Protein AF-A0A527YQ30-F1 (afdb_monomer_lite)

Foldseek 3Di:
DPDDPFDWDWDDDPPDIDIDGDPVCVVVVLVVVVVVCVVVVPPDDDDDCPVVDDDDDQDDPCSVVVVVVPD

Sequence (71 aa):
EGMVRADLTVIRMADRCRVIDGADAGPRDFHYMRRTAEDKGFDVAITDVTEKYVTVGIWGPNARATLSKVV

Radius of gyration: 15.98 Å; chains: 1; bounding box: 29×31×41 Å

Secondary structure (DSSP, 8-state):
--------EEEE-SS-EEEE--TTTHHHHHHHHHHHHHHHT--------GGG-------STTHHHHHTTT-

Structure (mmCIF, N/CA/C/O backbone):
data_AF-A0A527YQ30-F1
#
_entry.id   AF-A0A527YQ30-F1
#
loop_
_atom_site.group_PDB
_atom_site.id
_atom_site.type_symbol
_atom_site.label_atom_id
_atom_site.label_alt_id
_atom_site.label_comp_id
_atom_site.label_asym_id
_atom_site.label_entity_id
_atom_site.label_seq_id
_atom_site.pdbx_PDB_ins_code
_atom_site.Cartn_x
_atom_site.Cartn_y
_atom_site.Cartn_z
_atom_site.occupancy
_atom_site.B_iso_or_equiv
_atom_site.auth_seq_id
_atom_site.auth_comp_id
_atom_site.auth_asym_id
_atom_site.auth_atom_id
_atom_site.pdbx_PDB_model_num
ATOM 1 N N . GLU A 1 1 ? -8.639 19.321 13.821 1.00 78.19 1 GLU A N 1
ATOM 2 C CA . GLU A 1 1 ? -7.669 20.312 13.305 1.00 78.19 1 GLU A CA 1
ATOM 3 C C . GLU A 1 1 ? -7.397 20.219 11.799 1.00 78.19 1 GLU A C 1
ATOM 5 O O . GLU A 1 1 ? -6.714 21.084 11.287 1.00 78.19 1 GLU A O 1
ATOM 10 N N . GLY A 1 2 ? -7.948 19.249 11.048 1.00 91.06 2 GLY A N 1
ATOM 11 C CA . GLY A 1 2 ? -7.883 19.284 9.572 1.00 91.06 2 GLY A CA 1
ATOM 12 C C . GLY A 1 2 ? -6.489 19.097 8.949 1.00 91.06 2 GLY A C 1
ATOM 13 O O . GLY A 1 2 ? -6.337 19.309 7.754 1.00 91.06 2 GLY A O 1
ATOM 14 N N . MET A 1 3 ? -5.488 18.699 9.739 1.00 94.69 3 MET A N 1
ATOM 15 C CA . MET A 1 3 ? -4.109 18.493 9.285 1.00 94.69 3 MET A CA 1
ATOM 16 C C . MET A 1 3 ? -3.943 17.203 8.469 1.00 94.69 3 MET A C 1
ATOM 18 O O . MET A 1 3 ? -4.689 16.237 8.659 1.00 94.69 3 MET A O 1
ATOM 22 N N . VAL A 1 4 ? -2.909 17.163 7.623 1.00 93.06 4 VAL A N 1
ATOM 23 C CA . VAL A 1 4 ? -2.475 15.940 6.930 1.00 93.06 4 VAL A CA 1
ATOM 24 C C . VAL A 1 4 ? -1.805 15.011 7.942 1.00 93.06 4 VAL A C 1
ATOM 26 O O . VAL A 1 4 ? -0.809 15.379 8.558 1.00 93.06 4 VAL A O 1
ATOM 29 N N . ARG A 1 5 ? -2.377 13.819 8.137 1.00 90.31 5 ARG A N 1
ATOM 30 C CA . ARG A 1 5 ? -1.845 12.797 9.057 1.00 90.31 5 ARG A CA 1
ATOM 31 C C . ARG A 1 5 ? -1.024 11.727 8.344 1.00 90.31 5 ARG A C 1
ATOM 33 O O . ARG A 1 5 ? -0.042 11.264 8.908 1.00 90.31 5 ARG A O 1
ATOM 40 N N . ALA A 1 6 ? -1.443 11.366 7.136 1.00 94.25 6 ALA A N 1
ATOM 41 C CA . ALA A 1 6 ? -0.844 10.329 6.312 1.00 94.25 6 ALA A CA 1
ATOM 42 C C . ALA A 1 6 ? -1.133 10.621 4.836 1.00 94.25 6 ALA A C 1
ATOM 44 O O . ALA A 1 6 ? -2.194 11.171 4.511 1.00 94.25 6 ALA A O 1
ATOM 45 N N . ASP A 1 7 ? -0.221 10.221 3.961 1.00 94.00 7 ASP A N 1
ATOM 46 C CA . ASP A 1 7 ? -0.451 10.075 2.532 1.00 94.00 7 ASP A CA 1
ATOM 47 C C . ASP A 1 7 ? -0.453 8.586 2.185 1.00 94.00 7 ASP A C 1
ATOM 49 O O . ASP A 1 7 ? 0.448 7.839 2.540 1.00 94.00 7 ASP A O 1
ATOM 53 N N . LEU A 1 8 ? -1.518 8.134 1.529 1.00 96.19 8 LEU A N 1
ATOM 54 C CA . LEU A 1 8 ? -1.735 6.718 1.257 1.00 96.19 8 LEU A CA 1
ATOM 55 C C . LEU A 1 8 ? -2.083 6.539 -0.213 1.00 96.19 8 LEU A C 1
ATOM 57 O O . LEU A 1 8 ? -2.905 7.274 -0.765 1.00 96.19 8 LEU A O 1
ATOM 61 N N . THR A 1 9 ? -1.527 5.502 -0.832 1.00 97.50 9 THR A N 1
ATOM 62 C CA . THR A 1 9 ? -2.020 5.028 -2.128 1.00 97.50 9 THR A CA 1
ATOM 63 C C . THR A 1 9 ? -3.056 3.937 -1.890 1.00 97.50 9 THR A C 1
ATOM 65 O 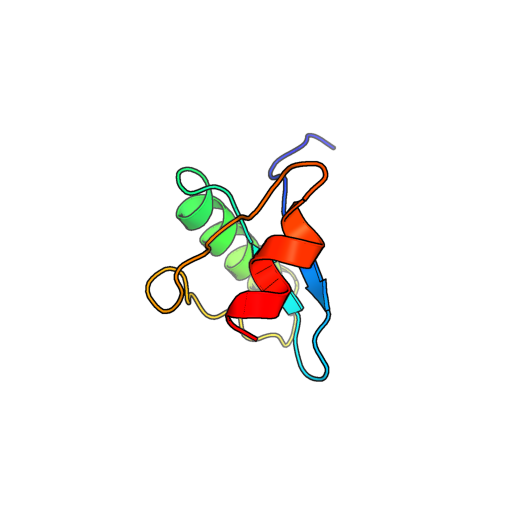O . THR A 1 9 ? -2.760 2.916 -1.272 1.00 97.50 9 THR A O 1
ATOM 68 N N . VAL A 1 10 ? -4.277 4.123 -2.398 1.00 97.75 10 VAL A N 1
ATOM 69 C CA . VAL A 1 10 ? -5.365 3.145 -2.250 1.00 97.75 10 VAL A CA 1
ATOM 70 C C . VAL A 1 10 ? -5.697 2.513 -3.596 1.00 97.75 10 VAL A C 1
ATOM 72 O O . VAL A 1 10 ? -6.158 3.182 -4.518 1.00 97.75 10 VAL A O 1
ATOM 75 N N . ILE A 1 11 ? -5.506 1.199 -3.697 1.00 98.12 11 ILE A N 1
ATOM 76 C CA . ILE A 1 11 ? -5.907 0.399 -4.856 1.00 98.12 11 ILE A CA 1
ATOM 77 C C . ILE A 1 11 ? -7.259 -0.247 -4.555 1.00 98.12 11 ILE A C 1
ATOM 79 O O . ILE A 1 11 ? -7.373 -1.068 -3.641 1.00 98.12 11 ILE A O 1
ATOM 83 N N . ARG A 1 12 ? -8.277 0.076 -5.355 1.00 98.12 12 ARG A N 1
ATOM 84 C CA . ARG A 1 12 ? -9.573 -0.610 -5.314 1.00 98.12 12 ARG A CA 1
ATOM 85 C C . ARG A 1 12 ? -9.468 -1.959 -6.025 1.00 98.12 12 ARG A C 1
ATOM 87 O O . ARG A 1 12 ? -9.195 -2.007 -7.221 1.00 98.12 12 ARG A O 1
ATOM 94 N N . MET A 1 13 ? -9.698 -3.042 -5.292 1.00 97.44 13 MET A N 1
ATOM 95 C CA . MET A 1 13 ? -9.837 -4.397 -5.829 1.00 97.44 13 MET A CA 1
ATOM 96 C C . MET A 1 13 ? -11.323 -4.773 -5.909 1.00 97.44 13 MET A C 1
ATOM 98 O O . MET A 1 13 ? -12.193 -3.967 -5.579 1.00 97.44 13 MET A O 1
ATOM 102 N N . ALA A 1 14 ? -11.627 -5.982 -6.384 1.00 97.94 14 ALA A N 1
ATOM 103 C CA . ALA A 1 14 ? -13.009 -6.439 -6.527 1.00 97.94 14 ALA A CA 1
ATOM 104 C C . ALA A 1 14 ? -13.737 -6.567 -5.173 1.00 97.94 14 ALA A C 1
ATOM 106 O O . ALA A 1 14 ? -14.912 -6.230 -5.078 1.00 97.94 14 ALA A O 1
ATOM 107 N N . ASP A 1 15 ? -13.025 -7.023 -4.141 1.00 96.62 15 ASP A N 1
ATOM 108 C CA . ASP A 1 15 ? -13.551 -7.412 -2.826 1.00 96.62 15 ASP A CA 1
ATOM 109 C C . ASP A 1 15 ? -13.002 -6.570 -1.661 1.00 96.62 15 ASP A C 1
ATOM 111 O O . ASP A 1 15 ? -13.490 -6.670 -0.539 1.00 96.62 15 ASP A O 1
ATOM 115 N N . ARG A 1 16 ? -11.967 -5.757 -1.902 1.00 97.25 16 ARG A N 1
ATOM 116 C CA . ARG A 1 16 ? -11.255 -5.009 -0.856 1.00 97.25 16 ARG A CA 1
ATOM 117 C C . ARG A 1 16 ? -10.551 -3.771 -1.394 1.00 97.25 16 ARG A C 1
ATOM 119 O O . ARG A 1 16 ? -10.376 -3.600 -2.600 1.00 97.25 16 ARG A O 1
ATOM 126 N N . CYS A 1 17 ? -10.045 -2.956 -0.481 1.00 98.00 17 CYS A N 1
ATOM 127 C CA . CYS A 1 17 ? -9.031 -1.954 -0.784 1.00 98.00 17 CYS A CA 1
ATOM 128 C C . CYS A 1 17 ? -7.661 -2.458 -0.322 1.00 98.00 17 CYS A C 1
ATOM 130 O O . CYS A 1 17 ? -7.539 -3.027 0.762 1.00 98.00 17 CYS A O 1
ATOM 132 N N . ARG A 1 18 ? -6.623 -2.236 -1.131 1.00 97.06 18 ARG A N 1
ATOM 133 C CA . ARG A 1 18 ? -5.231 -2.347 -0.684 1.00 97.06 18 ARG A CA 1
ATOM 134 C C . ARG A 1 18 ? -4.702 -0.947 -0.429 1.00 97.06 18 ARG A C 1
ATOM 136 O O . ARG A 1 18 ? -4.652 -0.138 -1.350 1.00 97.06 18 ARG A O 1
ATOM 143 N N . VAL A 1 19 ? -4.333 -0.692 0.816 1.00 97.00 19 VAL A N 1
ATOM 144 C CA . VAL A 1 19 ? -3.746 0.569 1.263 1.00 97.00 19 VAL A CA 1
ATOM 145 C C . VAL A 1 19 ? -2.235 0.381 1.312 1.00 97.00 19 VAL A C 1
ATOM 147 O O . VAL A 1 19 ? -1.760 -0.599 1.882 1.00 97.00 19 VAL A O 1
ATOM 150 N N . ILE A 1 20 ? -1.505 1.271 0.651 1.00 96.88 20 ILE A N 1
ATOM 151 C CA . ILE A 1 20 ? -0.044 1.299 0.613 1.00 96.88 20 ILE A CA 1
ATOM 152 C C . ILE A 1 20 ? 0.398 2.578 1.310 1.00 96.88 20 ILE A C 1
ATOM 154 O O . ILE A 1 20 ? -0.125 3.654 1.011 1.00 96.88 20 ILE A O 1
ATOM 158 N N . ASP A 1 21 ? 1.361 2.422 2.204 1.00 96.00 21 ASP A N 1
ATOM 159 C CA . ASP A 1 21 ? 1.895 3.461 3.074 1.00 96.00 21 ASP A CA 1
ATOM 160 C C . ASP A 1 21 ? 3.430 3.499 2.974 1.00 96.00 21 ASP A C 1
ATOM 162 O O . ASP A 1 21 ? 4.055 2.589 2.417 1.00 96.00 21 ASP A O 1
ATOM 166 N N . GLY A 1 22 ? 4.039 4.556 3.501 1.00 93.19 22 GLY A N 1
ATOM 167 C CA . GLY A 1 22 ? 5.474 4.675 3.679 1.00 93.19 22 GLY A CA 1
ATOM 168 C C . GLY A 1 22 ? 6.008 3.704 4.734 1.00 93.19 22 GLY A C 1
ATOM 169 O O . GLY A 1 22 ? 5.357 3.405 5.733 1.00 93.19 22 GLY A O 1
ATOM 170 N N . ALA A 1 23 ? 7.244 3.243 4.531 1.00 89.69 23 ALA A N 1
ATOM 171 C CA . ALA A 1 23 ? 7.880 2.258 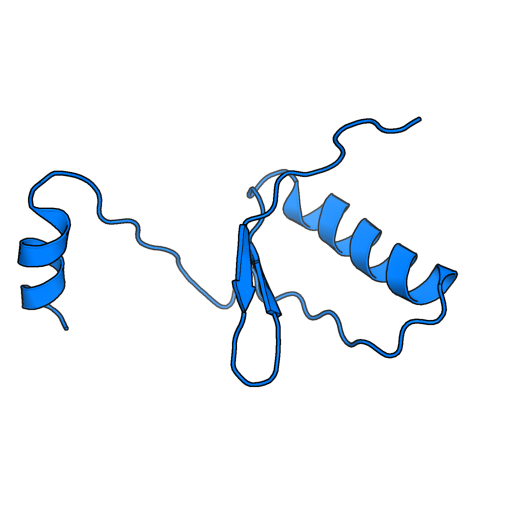5.408 1.00 89.69 23 ALA A CA 1
ATOM 172 C C . ALA A 1 23 ? 8.004 2.723 6.874 1.00 89.69 23 ALA A C 1
ATOM 174 O O . ALA A 1 23 ? 7.886 1.908 7.782 1.00 89.69 23 ALA A O 1
ATOM 175 N N . ASP A 1 24 ? 8.226 4.021 7.099 1.00 93.00 24 ASP A N 1
ATOM 176 C CA . ASP A 1 24 ? 8.360 4.609 8.440 1.00 93.00 24 ASP A CA 1
ATOM 177 C C . ASP A 1 24 ? 6.999 4.815 9.135 1.00 93.00 24 ASP A C 1
ATOM 179 O O . ASP A 1 24 ? 6.845 4.566 10.329 1.00 93.00 24 ASP A O 1
ATOM 183 N N . ALA A 1 25 ? 5.982 5.228 8.373 1.00 94.75 25 ALA A N 1
ATOM 184 C CA . ALA A 1 25 ? 4.663 5.587 8.893 1.00 94.75 25 ALA A CA 1
ATOM 185 C C . ALA A 1 25 ? 3.716 4.385 9.075 1.00 94.75 25 ALA A C 1
ATOM 187 O O . ALA A 1 25 ? 2.818 4.442 9.922 1.00 94.75 25 ALA A O 1
ATOM 188 N N . GLY A 1 26 ? 3.969 3.282 8.358 1.00 93.75 26 GLY A N 1
ATOM 189 C CA . GLY A 1 26 ? 3.115 2.092 8.301 1.00 93.75 26 GLY A CA 1
ATOM 190 C C . GLY A 1 26 ? 2.563 1.619 9.651 1.00 93.75 26 GLY A C 1
ATOM 191 O O . GLY A 1 26 ? 1.343 1.496 9.790 1.00 93.75 26 GLY A O 1
ATOM 192 N N . PRO A 1 27 ? 3.401 1.394 10.685 1.00 94.38 27 PRO A N 1
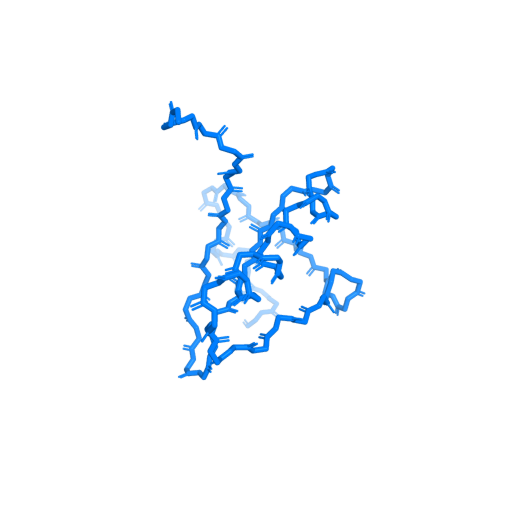ATOM 193 C CA . PRO A 1 27 ? 2.911 0.942 11.988 1.00 94.38 27 PRO A CA 1
ATOM 194 C C . PRO A 1 27 ? 1.949 1.936 12.655 1.00 94.38 27 PRO A C 1
ATOM 196 O O . PRO A 1 27 ? 0.913 1.542 13.197 1.00 94.38 27 PRO A O 1
ATOM 199 N N . ARG A 1 28 ? 2.259 3.238 12.597 1.00 95.94 28 ARG A N 1
ATOM 200 C CA . ARG A 1 28 ? 1.432 4.302 13.186 1.00 95.94 28 ARG A CA 1
ATOM 201 C C . ARG A 1 28 ? 0.072 4.367 12.499 1.00 95.94 28 ARG A C 1
ATOM 203 O O . ARG A 1 28 ? -0.963 4.411 13.169 1.00 95.94 28 ARG A O 1
ATOM 210 N N . ASP A 1 29 ? 0.075 4.358 11.175 1.00 96.81 29 ASP A N 1
ATOM 211 C CA . ASP A 1 29 ? -1.130 4.570 10.380 1.00 96.81 29 ASP A CA 1
ATOM 212 C C . ASP A 1 29 ? -2.007 3.312 10.350 1.00 96.81 29 ASP A C 1
ATOM 214 O O . ASP A 1 29 ? -3.235 3.419 10.405 1.00 96.81 29 ASP A O 1
ATOM 218 N N . PHE A 1 30 ? -1.412 2.116 10.426 1.00 96.88 30 PHE A N 1
ATOM 219 C CA . PHE A 1 30 ? -2.135 0.868 10.684 1.00 96.88 30 PHE A CA 1
ATOM 220 C C . PHE A 1 30 ? -2.925 0.919 11.998 1.00 96.88 30 PHE A C 1
ATOM 222 O O . PHE A 1 30 ? -4.132 0.642 12.015 1.00 96.88 30 PHE A O 1
ATOM 229 N N . HIS A 1 31 ? -2.278 1.322 13.098 1.00 96.31 31 HIS A N 1
ATOM 230 C CA . HIS A 1 31 ? -2.952 1.479 14.387 1.00 96.31 31 HIS A CA 1
ATOM 231 C C . HIS A 1 31 ? -4.049 2.543 14.333 1.00 96.31 31 HIS A C 1
ATOM 233 O O . HIS A 1 31 ? -5.145 2.324 14.854 1.00 96.31 31 HIS A O 1
ATOM 239 N N . TYR A 1 32 ? -3.792 3.666 13.661 1.00 95.81 32 TYR A N 1
ATOM 240 C CA . TYR A 1 32 ? -4.778 4.724 13.482 1.00 95.81 32 TYR A CA 1
ATOM 241 C C . TYR A 1 32 ? -6.019 4.247 12.708 1.00 95.81 32 TYR A C 1
ATOM 243 O O . TYR A 1 32 ? -7.148 4.546 13.112 1.00 95.81 32 TYR A O 1
ATOM 251 N N . MET A 1 33 ? -5.842 3.474 11.630 1.00 96.44 33 MET A N 1
ATOM 252 C CA . MET A 1 33 ? -6.955 2.911 10.859 1.00 96.44 33 MET A CA 1
ATOM 253 C C . MET A 1 33 ? -7.783 1.927 11.694 1.00 96.44 33 MET A C 1
ATOM 255 O O . MET A 1 33 ? -9.010 2.039 11.708 1.00 96.44 33 MET A O 1
ATOM 259 N N . ARG A 1 34 ? -7.135 1.011 12.434 1.00 97.56 34 ARG A N 1
ATOM 260 C CA . ARG A 1 34 ? -7.835 0.088 13.347 1.00 97.56 34 ARG A CA 1
ATOM 261 C C . ARG A 1 34 ? -8.634 0.835 14.398 1.00 97.56 34 ARG A C 1
ATOM 263 O O . ARG A 1 34 ? -9.821 0.572 14.562 1.00 97.56 34 ARG A O 1
ATOM 270 N N . ARG A 1 35 ? -8.006 1.813 15.051 1.00 97.38 35 ARG A N 1
ATOM 271 C CA . ARG A 1 35 ? -8.667 2.585 16.097 1.00 97.38 35 ARG A CA 1
ATOM 272 C C . ARG A 1 35 ? -9.846 3.388 15.555 1.00 97.38 35 ARG A C 1
ATOM 274 O O .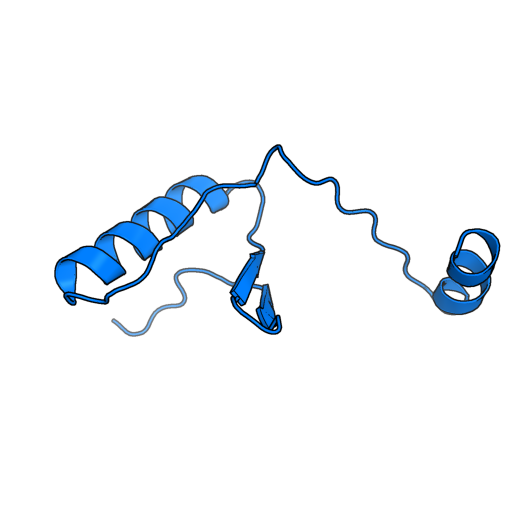 ARG A 1 35 ? -10.898 3.428 16.177 1.00 97.38 35 ARG A O 1
ATOM 281 N N . THR A 1 36 ? -9.699 3.965 14.364 1.00 96.56 36 THR A N 1
ATOM 282 C CA . THR A 1 36 ? -10.785 4.686 13.686 1.00 96.56 36 THR A CA 1
ATOM 283 C C . THR A 1 36 ? -11.967 3.767 13.374 1.00 96.56 36 THR A C 1
ATOM 285 O O . THR A 1 36 ? -13.109 4.193 13.528 1.00 96.56 36 THR A O 1
ATOM 288 N N . ALA A 1 37 ? -11.716 2.531 12.933 1.00 98.06 37 ALA A N 1
ATOM 289 C CA . ALA A 1 37 ? -12.777 1.560 12.675 1.00 98.06 37 ALA A CA 1
ATOM 290 C C . ALA A 1 37 ? -13.513 1.169 13.966 1.00 98.06 37 ALA A C 1
ATOM 292 O O . ALA A 1 37 ? -14.741 1.176 13.985 1.00 98.06 37 ALA A O 1
ATOM 293 N N . GLU A 1 38 ? -12.770 0.912 15.047 1.00 98.00 38 GLU A N 1
ATOM 294 C CA . GLU A 1 38 ? -13.318 0.602 16.374 1.00 98.00 38 GLU A CA 1
ATOM 295 C C . GLU A 1 38 ? -14.161 1.761 16.927 1.00 98.00 38 GLU A C 1
ATOM 297 O O . GLU A 1 38 ? -15.332 1.574 17.248 1.00 98.00 38 GLU A O 1
ATOM 302 N N . ASP A 1 39 ? -13.600 2.974 16.974 1.00 98.19 39 ASP A N 1
ATOM 303 C CA . ASP A 1 39 ? -14.258 4.158 17.544 1.00 98.19 39 ASP A CA 1
ATOM 304 C C . ASP A 1 39 ? -15.520 4.565 16.765 1.00 98.19 39 ASP A C 1
ATOM 306 O O . ASP A 1 39 ? -16.430 5.176 17.327 1.00 98.19 39 ASP A O 1
ATOM 310 N N . LYS A 1 40 ? -15.589 4.241 15.468 1.00 98.00 40 LYS A N 1
ATOM 311 C CA . LYS A 1 40 ? -16.744 4.544 14.610 1.00 98.00 40 LYS A CA 1
ATOM 312 C C . LYS A 1 40 ? -17.699 3.367 14.412 1.00 98.00 40 LYS A C 1
ATOM 314 O O . LYS A 1 40 ? -18.716 3.545 13.745 1.00 98.00 40 LYS A O 1
ATOM 319 N N . GLY A 1 41 ? -17.391 2.189 14.957 1.00 98.12 41 GLY A N 1
ATOM 320 C CA . GLY A 1 41 ? -18.202 0.983 14.779 1.00 98.12 41 GLY A CA 1
ATOM 321 C C . GLY A 1 41 ? -18.297 0.517 13.323 1.00 98.12 41 GLY A C 1
ATOM 322 O O . GLY A 1 41 ? -19.350 0.049 12.897 1.00 98.12 41 GLY A O 1
ATOM 323 N N . PHE A 1 42 ? -17.231 0.686 12.534 1.00 98.12 42 PHE A N 1
ATOM 324 C CA . PHE A 1 42 ? -17.207 0.205 11.153 1.00 98.12 42 PHE A CA 1
ATOM 325 C C . PHE A 1 42 ? -17.014 -1.311 11.105 1.00 98.12 42 PHE A C 1
ATOM 327 O O . PHE A 1 42 ? -16.054 -1.838 11.665 1.00 98.12 42 PHE A O 1
ATOM 334 N N . ASP A 1 43 ? -17.892 -1.995 10.371 1.00 97.56 43 ASP A N 1
ATOM 335 C CA . ASP A 1 43 ? -17.774 -3.426 10.087 1.00 97.56 43 ASP A CA 1
ATOM 336 C C . ASP A 1 43 ? -16.742 -3.666 8.975 1.00 97.56 43 ASP A C 1
ATOM 338 O O . ASP A 1 43 ? -17.064 -3.776 7.791 1.00 97.56 43 ASP A O 1
ATOM 342 N N . VAL A 1 44 ? -15.463 -3.630 9.354 1.00 97.12 44 VAL A N 1
ATOM 343 C CA . VAL A 1 44 ? -14.329 -3.825 8.446 1.00 97.12 44 VAL A CA 1
ATOM 344 C C . VAL A 1 44 ? -13.226 -4.645 9.107 1.00 97.12 44 VAL A C 1
ATOM 346 O O . VAL A 1 44 ? -12.919 -4.486 10.287 1.00 97.12 44 VAL A O 1
ATOM 349 N N . ALA A 1 45 ? -12.559 -5.479 8.311 1.00 96.94 45 ALA A N 1
ATOM 350 C CA . ALA A 1 45 ? -11.324 -6.144 8.702 1.00 96.94 45 ALA A CA 1
ATOM 351 C C . ALA A 1 45 ? -10.116 -5.408 8.105 1.00 96.94 45 ALA A C 1
ATOM 353 O O . ALA A 1 45 ? -10.061 -5.163 6.900 1.00 96.94 45 ALA A O 1
ATOM 354 N N . ILE A 1 46 ? -9.130 -5.084 8.945 1.00 97.62 46 ILE A N 1
ATOM 355 C CA . ILE A 1 46 ? -7.863 -4.470 8.529 1.00 97.62 46 ILE A CA 1
ATOM 356 C C . ILE A 1 46 ? -6.739 -5.452 8.860 1.00 97.62 46 ILE A C 1
ATOM 358 O O . ILE A 1 46 ? -6.513 -5.785 10.026 1.00 97.62 46 ILE A O 1
ATOM 362 N N . THR A 1 47 ? -6.054 -5.938 7.826 1.00 97.12 47 THR A N 1
ATOM 363 C CA . THR A 1 47 ? -5.005 -6.960 7.933 1.00 97.12 47 THR A CA 1
ATOM 364 C C . THR A 1 47 ? -3.670 -6.388 7.488 1.00 97.12 47 THR A C 1
ATOM 366 O O . THR A 1 47 ? -3.555 -5.913 6.359 1.00 97.12 47 THR A O 1
ATOM 369 N N . ASP A 1 48 ? -2.661 -6.485 8.352 1.00 96.75 48 ASP A N 1
ATOM 370 C CA . ASP A 1 48 ? -1.287 -6.169 7.976 1.00 96.75 48 ASP A CA 1
ATOM 371 C C . ASP A 1 48 ? -0.733 -7.261 7.049 1.00 96.75 48 ASP A C 1
ATOM 373 O O . ASP A 1 48 ? -0.813 -8.464 7.320 1.00 96.75 48 ASP A O 1
ATOM 377 N N . VAL A 1 49 ? -0.219 -6.827 5.904 1.00 96.38 49 VAL A N 1
ATOM 378 C CA . VAL A 1 49 ? 0.390 -7.678 4.880 1.00 96.38 49 VAL A CA 1
ATOM 379 C C . VAL A 1 49 ? 1.736 -7.125 4.415 1.00 96.38 49 VAL A C 1
ATOM 381 O O . VAL A 1 49 ? 2.202 -7.508 3.343 1.00 96.38 49 VAL A O 1
ATOM 384 N N . THR A 1 50 ? 2.347 -6.241 5.205 1.00 95.69 50 THR A N 1
ATOM 385 C CA . THR A 1 50 ? 3.585 -5.526 4.869 1.00 95.69 50 THR A CA 1
ATOM 386 C C . THR A 1 50 ? 4.700 -6.484 4.453 1.00 95.69 50 THR A C 1
ATOM 388 O O . THR A 1 50 ? 5.326 -6.287 3.418 1.00 95.69 50 THR A O 1
ATOM 391 N N . GLU A 1 51 ? 4.875 -7.591 5.175 1.00 95.75 51 GLU A N 1
ATOM 392 C CA . GLU A 1 51 ? 5.925 -8.581 4.890 1.00 95.75 51 GLU A CA 1
ATOM 393 C C . GLU A 1 51 ? 5.536 -9.627 3.829 1.00 95.75 51 GLU A C 1
ATOM 395 O O . GLU A 1 51 ? 6.354 -10.455 3.435 1.00 95.75 51 GLU A O 1
ATOM 400 N N . LYS A 1 52 ? 4.286 -9.626 3.346 1.00 97.44 52 LYS A N 1
ATOM 401 C CA . LYS A 1 52 ? 3.807 -10.637 2.383 1.00 97.44 52 LYS A CA 1
ATOM 402 C C . LYS A 1 52 ? 4.121 -10.294 0.930 1.00 97.44 52 LYS A C 1
ATOM 404 O O . LYS A 1 52 ? 3.986 -11.161 0.067 1.00 97.44 52 LYS A O 1
ATOM 409 N N . TYR A 1 53 ? 4.464 -9.043 0.639 1.00 94.88 53 TYR A N 1
ATOM 410 C CA . TYR A 1 53 ? 4.635 -8.549 -0.723 1.00 94.88 53 TYR A CA 1
ATOM 411 C C . TYR A 1 53 ? 5.925 -7.749 -0.855 1.00 94.88 53 TYR A C 1
ATOM 413 O O . TYR A 1 53 ? 6.310 -7.011 0.043 1.00 94.88 53 TYR A O 1
ATOM 421 N N . VAL A 1 54 ? 6.544 -7.846 -2.030 1.00 95.19 54 VAL A N 1
ATOM 422 C CA . VAL A 1 54 ? 7.627 -6.957 -2.455 1.00 95.19 54 VAL A CA 1
ATOM 423 C C . VAL A 1 54 ? 7.095 -6.064 -3.567 1.00 95.19 54 VAL A C 1
ATOM 425 O O . VAL A 1 54 ? 6.410 -6.536 -4.476 1.00 95.19 54 VAL A O 1
ATOM 428 N N . THR A 1 55 ? 7.428 -4.777 -3.508 1.00 93.69 55 THR A N 1
ATOM 429 C CA . THR A 1 55 ? 7.082 -3.810 -4.553 1.00 93.69 55 THR A CA 1
ATOM 430 C C . THR A 1 55 ? 8.313 -3.522 -5.399 1.00 93.69 55 THR A C 1
ATOM 432 O O . THR A 1 55 ? 9.314 -3.019 -4.895 1.00 93.69 55 THR A O 1
ATOM 435 N N . VAL A 1 56 ? 8.229 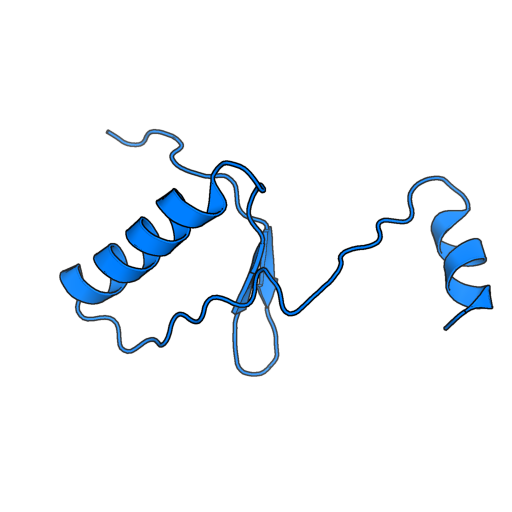-3.809 -6.698 1.00 94.69 56 VAL A N 1
ATOM 436 C CA . VAL A 1 56 ? 9.241 -3.419 -7.686 1.00 94.69 56 VAL A CA 1
ATOM 437 C C . VAL A 1 56 ? 8.639 -2.333 -8.558 1.00 94.69 56 VAL A C 1
ATOM 439 O O . VAL A 1 56 ? 7.679 -2.578 -9.287 1.00 94.69 56 VAL A O 1
ATOM 442 N N . GLY A 1 57 ? 9.189 -1.126 -8.483 1.00 95.44 57 GLY A N 1
ATOM 443 C CA . GLY A 1 57 ? 8.789 -0.066 -9.392 1.00 95.44 57 GLY A CA 1
ATOM 444 C C . GLY A 1 57 ? 9.673 -0.027 -10.632 1.00 95.44 57 GLY A C 1
ATOM 445 O O . GLY A 1 57 ? 10.891 -0.191 -10.567 1.00 95.44 57 GLY A O 1
ATOM 446 N N . ILE A 1 58 ? 9.031 0.178 -11.778 1.00 96.31 58 ILE A N 1
ATOM 447 C CA . ILE A 1 58 ? 9.682 0.334 -13.075 1.00 96.31 58 ILE A CA 1
ATOM 448 C C . ILE A 1 58 ? 9.237 1.685 -13.622 1.00 96.31 58 ILE A C 1
ATOM 450 O O . ILE A 1 58 ? 8.058 1.888 -13.908 1.00 96.31 58 ILE A O 1
ATOM 454 N N . TRP A 1 59 ? 10.183 2.608 -13.767 1.00 97.81 59 TRP A N 1
ATOM 455 C C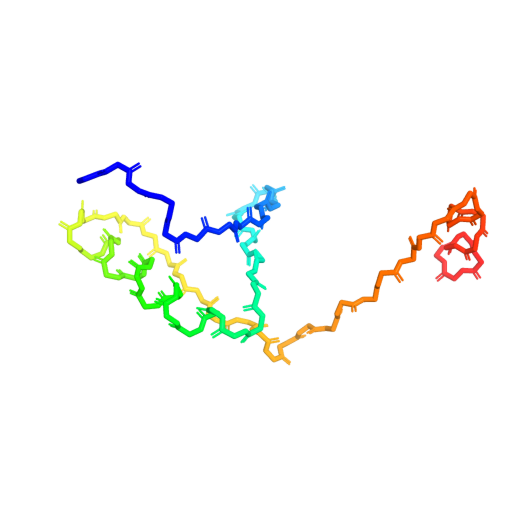A . TRP A 1 59 ? 9.914 3.986 -14.175 1.00 97.81 59 TRP A CA 1
ATOM 456 C C . TRP A 1 59 ? 10.739 4.377 -15.404 1.00 97.81 59 TRP A C 1
ATOM 458 O O . TRP A 1 59 ? 11.750 3.752 -15.723 1.00 97.81 59 TRP A O 1
ATOM 468 N N . GLY A 1 60 ? 10.299 5.429 -16.095 1.00 98.06 60 GLY A N 1
ATOM 469 C CA . GLY A 1 60 ? 10.959 5.975 -17.282 1.00 98.06 60 GLY A CA 1
ATOM 470 C C . GLY A 1 60 ? 10.232 5.664 -18.599 1.00 98.06 60 GLY A C 1
ATOM 471 O O . GLY A 1 60 ? 9.285 4.873 -18.624 1.00 98.06 60 GLY A O 1
ATOM 472 N N . PRO A 1 61 ? 10.670 6.273 -19.717 1.00 98.25 61 PRO A N 1
ATOM 473 C CA . PRO A 1 61 ? 9.961 6.224 -21.002 1.00 98.25 61 PRO A CA 1
ATOM 474 C C . PRO A 1 61 ? 9.807 4.804 -21.567 1.00 98.25 61 PRO A C 1
ATOM 476 O O . PRO A 1 61 ? 8.854 4.521 -22.285 1.00 98.25 61 PRO A O 1
ATOM 479 N N . ASN A 1 62 ? 10.705 3.891 -21.190 1.00 97.50 62 ASN A N 1
ATOM 480 C CA . ASN A 1 62 ? 10.703 2.502 -21.647 1.00 97.50 62 ASN A CA 1
ATOM 481 C C . ASN A 1 62 ? 10.065 1.523 -20.646 1.00 97.50 62 ASN A C 1
ATOM 483 O O . ASN A 1 62 ? 10.100 0.320 -20.892 1.00 97.50 62 ASN A O 1
ATOM 487 N N . ALA A 1 63 ? 9.475 1.993 -19.537 1.00 98.19 63 ALA A N 1
ATOM 488 C CA . ALA A 1 63 ? 8.951 1.124 -18.475 1.00 98.19 63 ALA A CA 1
ATOM 489 C C . ALA A 1 63 ? 7.968 0.066 -19.002 1.00 98.19 63 ALA A C 1
ATOM 491 O O . ALA A 1 63 ? 8.084 -1.111 -18.664 1.00 98.19 63 ALA A O 1
ATOM 492 N N . ARG A 1 64 ? 7.059 0.468 -19.903 1.00 97.25 64 ARG A N 1
ATOM 493 C CA . ARG A 1 64 ? 6.109 -0.442 -20.559 1.00 97.25 64 ARG A CA 1
ATOM 494 C C . ARG A 1 64 ? 6.824 -1.531 -21.361 1.00 97.25 64 ARG A C 1
ATOM 496 O O . ARG A 1 64 ? 6.549 -2.705 -21.159 1.00 97.25 64 ARG A O 1
ATOM 503 N N . ALA A 1 65 ? 7.747 -1.140 -22.240 1.00 98.00 65 ALA A N 1
ATOM 504 C CA . ALA A 1 65 ? 8.481 -2.075 -23.090 1.00 98.00 65 ALA A CA 1
ATOM 505 C C . ALA A 1 65 ? 9.367 -3.032 -22.276 1.00 98.00 65 ALA A C 1
ATOM 507 O O . ALA A 1 65 ? 9.532 -4.188 -22.651 1.00 98.00 65 ALA A O 1
ATOM 508 N N . THR A 1 66 ? 9.932 -2.563 -21.161 1.00 96.75 66 THR A N 1
ATOM 509 C CA . THR A 1 66 ? 10.713 -3.395 -20.240 1.00 96.75 66 THR A CA 1
ATOM 510 C C . THR A 1 66 ? 9.833 -4.406 -19.515 1.00 96.75 66 THR A C 1
ATOM 512 O O . THR A 1 66 ? 10.179 -5.584 -19.494 1.00 96.75 66 THR A O 1
ATOM 515 N N . LEU A 1 67 ? 8.695 -3.972 -18.960 1.00 97.25 67 LEU A N 1
ATOM 516 C CA . LEU A 1 67 ? 7.777 -4.858 -18.243 1.00 97.25 67 LEU A CA 1
ATOM 517 C C . LEU A 1 67 ? 7.267 -5.984 -19.151 1.00 97.25 67 LEU A C 1
ATOM 519 O O . LEU A 1 67 ? 7.305 -7.138 -18.746 1.00 97.25 67 LEU A O 1
ATOM 523 N N . SER A 1 68 ? 6.909 -5.680 -20.403 1.00 97.00 68 SER A N 1
ATOM 524 C CA . SER A 1 68 ? 6.434 -6.664 -21.393 1.00 97.00 68 SER A CA 1
ATOM 525 C C . SER A 1 68 ? 7.422 -7.786 -21.746 1.00 97.00 68 SER A C 1
ATOM 527 O O . SER A 1 68 ? 7.071 -8.678 -22.506 1.00 97.00 68 SER A O 1
ATOM 529 N N . LYS A 1 69 ? 8.667 -7.758 -21.256 1.00 96.88 69 LYS A N 1
ATOM 530 C CA . LYS A 1 69 ? 9.625 -8.863 -21.443 1.00 96.88 69 LYS A CA 1
ATOM 531 C C . LYS A 1 69 ? 9.461 -9.977 -20.409 1.00 96.88 69 LYS A C 1
ATOM 533 O O . LYS A 1 69 ? 10.042 -11.043 -20.584 1.00 96.88 69 LYS A O 1
ATOM 538 N N . VAL A 1 70 ? 8.750 -9.702 -19.317 1.00 94.50 70 VAL A N 1
ATOM 539 C CA . VAL A 1 70 ? 8.622 -10.595 -18.156 1.00 94.50 70 VAL A CA 1
ATOM 540 C C . VAL A 1 70 ? 7.167 -10.839 -17.741 1.00 94.50 70 VAL A C 1
ATOM 542 O O . VAL A 1 70 ? 6.940 -11.551 -16.765 1.00 94.50 70 VAL A O 1
ATOM 545 N N . VAL A 1 71 ? 6.198 -10.264 -18.466 1.00 86.81 71 VAL A N 1
ATOM 546 C CA . VAL A 1 71 ? 4.752 -10.493 -18.301 1.00 86.81 71 VAL A CA 1
ATOM 547 C C . VAL A 1 71 ? 4.081 -10.787 -19.629 1.00 86.81 71 VAL A C 1
ATOM 549 O O . VAL A 1 71 ? 4.582 -10.275 -20.656 1.00 86.81 71 VAL A O 1
#

pLDDT: mean 95.88, std 3.04, range [78.19, 98.25]